Protein AF-A0A2D6PZU2-F1 (afdb_monomer_lite)

Foldseek 3Di:
DVPVVVVCVVLCVLVVVLVVLVVVQCVVCPPPPDRDDDPVSVVSSVVSVVVSVVVVVVVVVVVVVVVVVVVVVVVVVVPD

Structure (mmCIF, N/CA/C/O backbone):
data_AF-A0A2D6PZU2-F1
#
_entry.id   AF-A0A2D6PZU2-F1
#
loop_
_atom_site.group_PDB
_atom_site.id
_atom_site.type_symbol
_atom_site.label_atom_id
_atom_site.label_alt_id
_atom_site.label_comp_id
_atom_site.label_asym_id
_atom_site.label_entity_id
_atom_site.label_seq_id
_atom_site.pdbx_PDB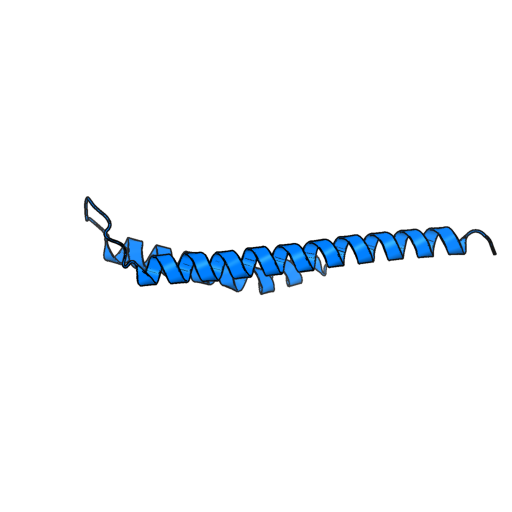_ins_code
_atom_site.Cartn_x
_atom_site.Cartn_y
_atom_site.Cartn_z
_atom_site.occupancy
_atom_site.B_iso_or_equiv
_atom_site.auth_seq_id
_atom_site.auth_comp_id
_atom_site.auth_asym_id
_atom_site.auth_atom_id
_atom_site.pdbx_PDB_model_num
ATOM 1 N N . MET A 1 1 ? 3.975 2.420 -26.432 1.00 44.03 1 MET A N 1
ATOM 2 C CA . MET A 1 1 ? 3.104 2.889 -25.328 1.00 44.03 1 MET A CA 1
ATOM 3 C C . MET A 1 1 ? 2.307 1.775 -24.636 1.00 44.03 1 MET A C 1
ATOM 5 O O . MET A 1 1 ? 1.924 1.982 -23.496 1.00 44.03 1 MET A O 1
ATOM 9 N N . ALA A 1 2 ? 2.113 0.590 -25.236 1.00 46.19 2 ALA A N 1
ATOM 10 C CA . ALA A 1 2 ? 1.317 -0.502 -24.645 1.00 46.19 2 ALA A CA 1
ATOM 11 C C . ALA A 1 2 ? 1.904 -1.179 -23.378 1.00 46.19 2 ALA A C 1
ATOM 13 O O . ALA A 1 2 ? 1.190 -1.910 -22.699 1.00 46.19 2 ALA A O 1
ATOM 14 N N . ASP A 1 3 ? 3.175 -0.937 -23.043 1.00 58.19 3 ASP A N 1
ATOM 15 C CA . ASP A 1 3 ? 3.861 -1.621 -21.932 1.00 58.19 3 ASP A CA 1
ATOM 16 C C . ASP A 1 3 ? 3.634 -0.951 -20.566 1.00 58.19 3 ASP A C 1
ATOM 18 O O . ASP A 1 3 ? 3.461 -1.625 -19.557 1.00 58.19 3 ASP A O 1
ATOM 22 N N . ILE A 1 4 ? 3.536 0.384 -20.530 1.00 56.09 4 ILE A N 1
ATOM 23 C CA . ILE A 1 4 ? 3.345 1.144 -19.281 1.00 56.09 4 ILE A CA 1
ATOM 24 C C . ILE A 1 4 ? 1.990 0.821 -18.642 1.00 56.09 4 ILE A C 1
ATOM 26 O O . ILE A 1 4 ? 1.915 0.676 -17.429 1.00 56.09 4 ILE A O 1
ATOM 30 N N . GLY A 1 5 ? 0.933 0.641 -19.441 1.00 54.28 5 GLY A N 1
ATOM 31 C CA . GLY A 1 5 ? -0.400 0.309 -18.926 1.00 54.28 5 GLY A CA 1
ATOM 32 C C . GLY A 1 5 ? -0.434 -1.032 -18.187 1.00 54.28 5 GLY A C 1
ATOM 33 O O . GLY A 1 5 ? -0.919 -1.098 -17.063 1.00 54.28 5 GLY A O 1
ATOM 34 N N . LYS A 1 6 ? 0.170 -2.083 -18.764 1.00 55.34 6 LYS A N 1
ATOM 35 C CA . LYS A 1 6 ? 0.299 -3.398 -18.103 1.00 55.34 6 LYS A CA 1
ATOM 36 C C . LYS A 1 6 ? 1.263 -3.363 -16.910 1.00 55.34 6 LYS A C 1
ATOM 38 O O . LYS A 1 6 ? 1.108 -4.149 -15.977 1.00 55.34 6 LYS A O 1
ATOM 43 N N . PHE A 1 7 ? 2.246 -2.462 -16.942 1.00 55.59 7 PHE A N 1
ATOM 44 C CA . PHE A 1 7 ? 3.238 -2.273 -15.886 1.00 55.59 7 PHE A CA 1
ATOM 45 C C . PHE A 1 7 ? 2.651 -1.600 -14.639 1.00 55.59 7 PHE A C 1
ATOM 47 O O . PHE A 1 7 ? 2.843 -2.083 -13.524 1.00 55.59 7 PHE A O 1
ATOM 54 N N . VAL A 1 8 ? 1.885 -0.525 -14.838 1.00 57.81 8 VAL A N 1
ATOM 55 C CA . VAL A 1 8 ? 1.161 0.185 -13.778 1.00 57.81 8 VAL A CA 1
ATOM 56 C C . VAL A 1 8 ? 0.161 -0.761 -13.110 1.00 57.81 8 VAL A C 1
ATOM 58 O O . VAL A 1 8 ? 0.131 -0.855 -11.888 1.00 57.81 8 VAL A O 1
ATOM 61 N N . ASP A 1 9 ? -0.580 -1.555 -13.883 1.00 59.03 9 ASP A N 1
ATOM 62 C CA . ASP A 1 9 ? -1.641 -2.400 -13.324 1.00 59.03 9 ASP A CA 1
ATOM 63 C C . ASP A 1 9 ? -1.137 -3.526 -12.401 1.00 59.03 9 ASP A C 1
ATOM 65 O O . ASP A 1 9 ? -1.789 -3.845 -11.406 1.00 59.03 9 ASP A O 1
ATOM 69 N N . ARG A 1 10 ? 0.040 -4.108 -12.689 1.00 63.09 10 ARG A N 1
ATOM 70 C CA . ARG A 1 10 ? 0.654 -5.146 -11.835 1.00 63.09 10 ARG A CA 1
ATOM 71 C C . ARG A 1 10 ? 1.339 -4.567 -10.600 1.00 63.09 10 ARG A C 1
ATOM 73 O O . ARG A 1 10 ? 1.311 -5.197 -9.548 1.00 63.09 10 ARG A O 1
ATOM 80 N N . ARG A 1 11 ? 1.945 -3.380 -10.711 1.00 70.31 11 ARG A N 1
ATOM 81 C CA . ARG A 1 11 ? 2.705 -2.767 -9.607 1.00 70.31 11 ARG A CA 1
ATOM 82 C C . ARG A 1 11 ? 1.862 -1.939 -8.648 1.00 70.31 11 ARG A C 1
ATOM 84 O O . ARG A 1 11 ? 2.328 -1.653 -7.559 1.00 70.31 11 ARG A O 1
ATOM 91 N N . LEU A 1 12 ? 0.615 -1.617 -8.989 1.00 80.38 12 LEU A N 1
ATOM 92 C CA . LEU A 1 12 ? -0.323 -0.983 -8.056 1.00 80.38 12 LEU A CA 1
ATOM 93 C C . LEU A 1 12 ? -0.910 -1.952 -7.018 1.00 80.38 12 LEU A C 1
ATOM 95 O O . LEU A 1 12 ? -1.686 -1.522 -6.169 1.00 80.38 12 LEU A O 1
ATOM 99 N N . HIS A 1 13 ? -0.580 -3.247 -7.062 1.00 82.38 13 HIS A N 1
ATOM 100 C CA . HIS A 1 13 ? -1.140 -4.221 -6.124 1.00 82.38 13 HIS A CA 1
ATOM 101 C C . HIS A 1 13 ? -0.881 -3.877 -4.644 1.00 82.38 13 HIS A C 1
ATOM 103 O O . HIS A 1 13 ? -1.863 -3.854 -3.902 1.00 82.38 13 HIS A O 1
ATOM 109 N N . PRO A 1 14 ? 0.342 -3.505 -4.209 1.00 85.81 14 PRO A N 1
ATOM 110 C CA . PRO A 1 14 ? 0.580 -3.102 -2.822 1.00 85.81 14 PRO A CA 1
ATOM 111 C C . PRO A 1 14 ? -0.233 -1.864 -2.422 1.00 85.81 14 PRO A C 1
ATOM 113 O O . PRO A 1 14 ? -0.787 -1.815 -1.330 1.00 85.81 14 PRO A O 1
ATOM 116 N N . VAL A 1 15 ? -0.396 -0.900 -3.337 1.00 88.19 15 VAL A N 1
ATOM 117 C CA . VAL A 1 15 ? -1.230 0.295 -3.115 1.00 88.19 15 VAL A CA 1
ATOM 118 C C . VAL A 1 15 ? -2.703 -0.090 -2.955 1.00 88.19 15 VAL A C 1
ATOM 120 O O . VAL A 1 15 ? -3.384 0.417 -2.071 1.00 88.19 15 VAL A O 1
ATOM 123 N N . ARG A 1 16 ? -3.208 -1.018 -3.775 1.00 89.06 16 ARG A N 1
ATOM 124 C CA . ARG A 1 16 ? -4.583 -1.533 -3.661 1.00 89.06 16 ARG A CA 1
ATOM 125 C C . ARG A 1 16 ? -4.802 -2.289 -2.348 1.00 89.06 16 ARG A C 1
ATOM 127 O O . ARG A 1 16 ? -5.857 -2.127 -1.745 1.00 89.06 16 ARG A O 1
ATOM 134 N N . VAL A 1 17 ? -3.820 -3.074 -1.901 1.00 88.69 17 VAL A N 1
ATOM 135 C CA . VAL A 1 17 ? -3.860 -3.771 -0.603 1.00 88.69 17 VAL A CA 1
ATOM 136 C C . VAL A 1 17 ? -3.890 -2.759 0.540 1.00 88.69 17 VAL A C 1
ATOM 138 O O . VAL A 1 17 ? -4.794 -2.819 1.365 1.00 88.69 17 VAL A O 1
ATOM 141 N N . ALA A 1 18 ? -2.981 -1.781 0.533 1.00 90.31 18 ALA A N 1
ATOM 142 C CA . ALA A 1 18 ? -2.928 -0.694 1.508 1.00 90.31 18 ALA A CA 1
ATOM 143 C C . ALA A 1 18 ? -4.256 0.081 1.601 1.00 90.31 18 ALA A C 1
ATOM 145 O O . ALA A 1 18 ? -4.773 0.310 2.693 1.00 90.31 18 ALA A O 1
ATOM 146 N N . LEU A 1 19 ? -4.848 0.432 0.453 1.00 92.81 19 LEU A N 1
ATOM 147 C CA . LEU A 1 19 ? -6.154 1.096 0.390 1.00 92.81 19 LEU A CA 1
ATOM 148 C C . LEU A 1 19 ? -7.285 0.216 0.930 1.00 92.81 19 LEU A C 1
ATOM 150 O O . LEU A 1 19 ? -8.155 0.714 1.637 1.00 92.81 19 LEU A O 1
ATOM 154 N N . GLY A 1 20 ? -7.288 -1.078 0.604 1.00 91.88 20 GLY A N 1
ATOM 155 C CA . GLY A 1 20 ? -8.277 -2.023 1.122 1.00 91.88 20 GLY A CA 1
ATOM 156 C C . GLY A 1 20 ? -8.214 -2.145 2.643 1.00 91.88 20 GLY A C 1
ATOM 157 O O . GLY A 1 20 ? -9.250 -2.115 3.300 1.00 91.88 20 GLY A O 1
ATOM 158 N N . LEU A 1 21 ? -7.000 -2.205 3.189 1.00 89.75 21 LEU A N 1
ATOM 159 C CA . LEU A 1 21 ? -6.748 -2.287 4.625 1.00 89.75 21 LEU A CA 1
ATOM 160 C C . LEU A 1 21 ? -7.256 -1.028 5.342 1.00 89.75 21 LEU A C 1
ATOM 162 O O . LEU A 1 21 ? -8.039 -1.129 6.276 1.00 89.75 21 LEU A O 1
ATOM 166 N N . MET A 1 22 ? -6.935 0.161 4.827 1.00 91.69 22 MET A N 1
ATOM 167 C CA . MET A 1 22 ? -7.427 1.420 5.401 1.00 91.69 22 MET A CA 1
ATOM 168 C C . MET A 1 22 ? -8.941 1.601 5.267 1.00 91.69 22 MET A C 1
ATOM 170 O O . MET A 1 22 ? -9.579 2.094 6.192 1.00 91.69 22 MET A O 1
ATOM 174 N N . ASN A 1 23 ? -9.537 1.197 4.142 1.00 92.62 23 ASN A N 1
ATOM 175 C CA . ASN A 1 23 ? -10.991 1.238 3.981 1.00 92.62 23 ASN A CA 1
ATOM 176 C C . ASN A 1 23 ? -11.698 0.302 4.967 1.00 92.62 23 ASN A C 1
ATOM 178 O O . ASN A 1 23 ? -12.768 0.645 5.459 1.00 92.62 23 ASN A O 1
ATOM 182 N N . HIS A 1 24 ? -11.109 -0.861 5.257 1.00 89.88 24 HIS A N 1
ATOM 183 C CA . HIS A 1 24 ? -11.649 -1.780 6.252 1.00 89.88 24 HIS A CA 1
ATOM 184 C C . HIS A 1 24 ? -11.658 -1.148 7.647 1.00 89.88 24 HIS A C 1
ATOM 186 O O . HIS A 1 24 ? -12.707 -1.118 8.282 1.00 89.88 24 HIS A O 1
ATOM 192 N N . GLU A 1 25 ? -10.536 -0.568 8.076 1.00 89.06 25 GLU A N 1
ATOM 193 C CA . GLU A 1 25 ? -10.444 0.125 9.367 1.00 89.06 25 GLU A CA 1
ATOM 194 C C . GLU A 1 25 ? -11.426 1.305 9.468 1.00 89.06 25 GLU A C 1
ATOM 196 O O . GLU A 1 25 ? -12.080 1.497 10.491 1.00 89.06 25 GLU A O 1
ATOM 201 N N . LEU A 1 26 ? -11.592 2.075 8.386 1.00 90.75 26 LEU A N 1
ATOM 202 C CA . LEU A 1 26 ? -12.559 3.176 8.341 1.00 90.75 26 LEU A CA 1
ATOM 203 C C . LEU A 1 26 ? -14.011 2.701 8.466 1.00 90.75 26 LEU A C 1
ATOM 205 O O . LEU A 1 26 ? -14.813 3.376 9.110 1.00 90.75 26 LEU A O 1
ATOM 209 N N . GLU A 1 27 ? -14.361 1.564 7.860 1.00 91.81 27 GLU A N 1
ATOM 210 C CA . GLU A 1 27 ? -15.709 1.003 7.985 1.00 91.81 27 GLU A CA 1
ATOM 211 C C . GLU A 1 27 ? -15.953 0.434 9.389 1.00 91.81 27 GLU A C 1
ATOM 213 O O . GLU A 1 27 ? -17.059 0.563 9.909 1.00 91.81 27 GLU A O 1
ATOM 218 N N . LEU A 1 28 ? -14.931 -0.144 10.032 1.00 88.88 28 LEU A N 1
ATOM 219 C CA . LEU A 1 28 ? -15.028 -0.603 11.421 1.00 88.88 28 LEU A CA 1
ATOM 220 C C . LEU A 1 28 ? -15.270 0.560 12.393 1.00 88.88 28 LEU A C 1
ATOM 222 O O . LEU A 1 28 ? -16.102 0.432 13.287 1.00 88.88 28 LEU A O 1
ATOM 226 N N . SER A 1 29 ? -14.624 1.707 12.174 1.00 90.19 29 SER A N 1
ATOM 227 C CA . SER A 1 29 ? -14.821 2.925 12.978 1.00 90.19 29 SER A CA 1
ATOM 228 C C . SER A 1 29 ? -15.988 3.806 12.512 1.00 90.19 29 SER A C 1
ATOM 230 O O . SER A 1 29 ? -16.076 4.995 12.844 1.00 90.19 29 SER A O 1
ATOM 232 N N . ARG A 1 30 ? -16.915 3.269 11.715 1.00 90.56 30 ARG A N 1
ATOM 233 C CA . ARG A 1 30 ? -18.009 4.062 11.156 1.00 90.56 30 ARG A CA 1
ATOM 234 C C . ARG A 1 30 ? -18.947 4.580 12.249 1.00 90.56 30 ARG A C 1
ATOM 236 O O . ARG A 1 30 ? -19.614 3.821 12.943 1.00 90.56 30 ARG A O 1
ATOM 243 N N . GLY A 1 31 ? -19.074 5.906 12.320 1.00 89.25 31 GLY A N 1
ATOM 244 C CA . GLY A 1 31 ? -19.923 6.591 13.302 1.00 89.25 31 GLY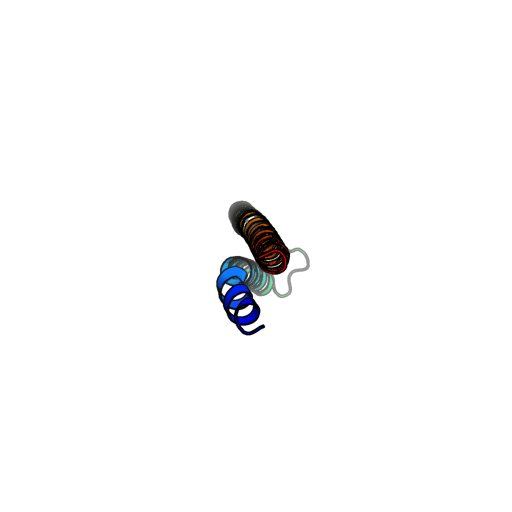 A CA 1
ATOM 245 C C . GLY A 1 31 ? -19.210 6.924 14.614 1.00 89.25 31 GLY A C 1
ATOM 246 O O . GLY A 1 31 ? -19.809 7.563 15.479 1.00 89.25 31 GLY A O 1
ATOM 247 N N . GLU A 1 32 ? -17.938 6.551 14.747 1.00 91.06 32 GLU A N 1
ATOM 248 C CA . GLU A 1 32 ? -17.092 6.960 15.862 1.00 91.06 32 GLU A CA 1
ATOM 249 C C . GLU A 1 32 ? -16.541 8.374 15.626 1.00 91.06 32 GLU A C 1
ATOM 251 O O . GLU A 1 32 ? -16.242 8.776 14.500 1.00 91.06 32 GLU A O 1
ATOM 256 N N . SER A 1 33 ? -16.397 9.157 16.697 1.00 88.06 33 SER A N 1
ATOM 257 C CA . SER A 1 33 ? -15.757 10.480 16.640 1.00 88.06 33 SER A CA 1
ATOM 258 C C . SER A 1 33 ? -14.229 10.405 16.675 1.00 88.06 33 SER A C 1
ATOM 260 O O . SER A 1 33 ? -13.554 11.384 16.354 1.00 88.06 33 SER A O 1
ATOM 262 N N . VAL A 1 34 ? -13.686 9.251 17.072 1.00 87.06 34 VAL A N 1
ATOM 263 C CA . VAL A 1 34 ? -12.255 8.971 17.183 1.00 87.06 34 VAL A CA 1
ATOM 264 C C . VAL A 1 34 ? -11.995 7.607 16.561 1.00 87.06 34 VAL A C 1
ATOM 266 O O . VAL A 1 34 ? -12.582 6.622 16.988 1.00 87.06 34 VAL A O 1
ATOM 269 N N . ILE A 1 35 ? -11.099 7.561 15.576 1.00 86.56 35 ILE A N 1
ATOM 270 C CA . ILE A 1 35 ? -10.675 6.319 14.925 1.00 86.56 35 ILE A CA 1
ATOM 271 C C . ILE A 1 35 ? -9.466 5.781 15.685 1.00 86.56 35 ILE A C 1
ATOM 273 O O . ILE A 1 3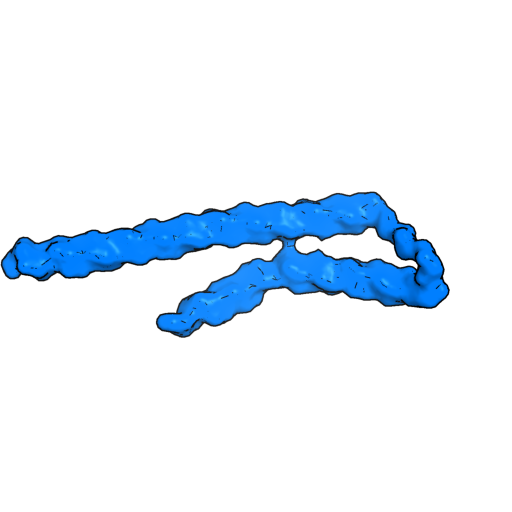5 ? -8.459 6.481 15.832 1.00 86.56 35 ILE A O 1
ATOM 277 N N . THR A 1 36 ? -9.556 4.537 16.145 1.00 87.44 36 THR A N 1
ATOM 278 C CA . THR A 1 36 ? -8.460 3.865 16.847 1.00 87.44 36 THR A CA 1
ATOM 279 C C . THR A 1 36 ? -7.884 2.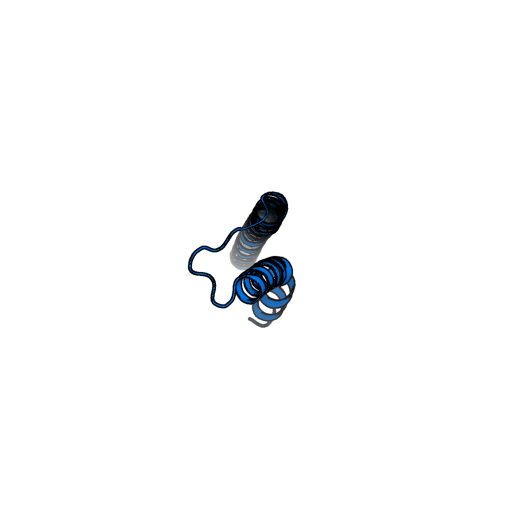800 15.927 1.00 87.44 36 THR A C 1
ATOM 281 O O . THR A 1 36 ? -8.556 1.824 15.630 1.00 87.44 36 THR A O 1
ATOM 284 N N . LEU A 1 37 ? -6.649 2.992 15.463 1.00 88.06 37 LEU A N 1
ATOM 285 C CA . LEU A 1 37 ? -5.983 2.043 14.568 1.00 88.06 37 LEU A CA 1
ATOM 286 C C . LEU A 1 37 ? -5.048 1.127 15.352 1.00 88.06 37 LEU A C 1
ATOM 288 O O . LEU A 1 37 ? -4.250 1.602 16.168 1.00 88.06 37 LEU A O 1
ATOM 292 N N . ASP A 1 38 ? -5.101 -0.172 15.058 1.00 90.38 38 ASP A N 1
ATOM 293 C CA . ASP A 1 38 ? -4.126 -1.122 15.585 1.00 90.38 38 ASP A CA 1
ATOM 294 C C . ASP A 1 38 ? -2.717 -0.753 15.084 1.00 90.38 38 ASP A C 1
ATOM 296 O O . ASP A 1 38 ? -2.472 -0.487 13.903 1.00 90.38 38 ASP A O 1
ATOM 300 N N . ARG A 1 39 ? -1.755 -0.741 16.006 1.00 93.38 39 ARG A N 1
ATOM 301 C CA . ARG A 1 39 ? -0.353 -0.456 15.710 1.00 93.38 39 ARG A CA 1
ATOM 302 C C . ARG A 1 39 ? 0.234 -1.431 14.686 1.00 93.38 39 ARG A C 1
ATOM 304 O O . ARG A 1 39 ? 1.059 -1.010 13.875 1.00 93.38 39 ARG A O 1
ATOM 311 N N . GLU A 1 40 ? -0.149 -2.704 14.724 1.00 93.00 40 GLU A N 1
ATOM 312 C CA . GLU A 1 40 ? 0.327 -3.713 13.773 1.00 93.00 40 GLU A CA 1
ATOM 313 C C . GLU A 1 40 ? -0.271 -3.496 12.379 1.00 93.00 40 GLU A C 1
ATOM 315 O O . GLU A 1 40 ? 0.436 -3.634 11.382 1.00 93.00 40 GLU A O 1
ATOM 320 N N . VAL A 1 41 ? -1.525 -3.039 12.300 1.00 89.31 41 VAL A N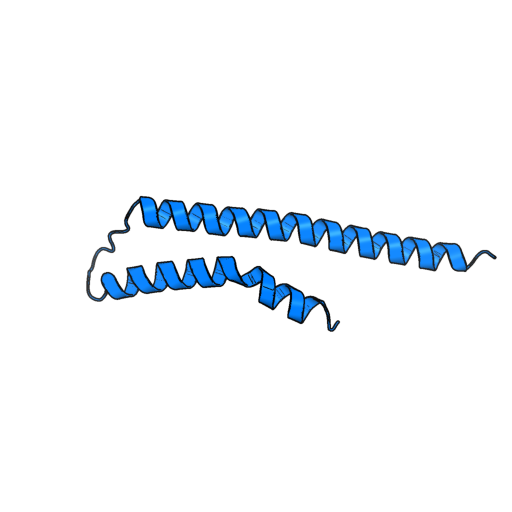 1
ATOM 321 C CA . VAL A 1 41 ? -2.159 -2.614 11.042 1.00 89.31 41 VAL A CA 1
ATOM 322 C C . VAL A 1 41 ? -1.398 -1.439 10.425 1.00 89.31 41 VAL A C 1
ATOM 324 O O . VAL A 1 41 ? -1.016 -1.485 9.254 1.00 89.31 41 VAL A O 1
ATOM 327 N N . VAL A 1 42 ? -1.086 -0.415 11.225 1.00 93.00 42 VAL A N 1
ATOM 328 C CA . VAL A 1 42 ? -0.302 0.744 10.766 1.00 93.00 42 VAL A CA 1
ATOM 329 C C . VAL A 1 42 ? 1.111 0.332 10.344 1.00 93.00 42 VAL A C 1
ATOM 331 O O . VAL A 1 42 ? 1.612 0.811 9.326 1.00 93.00 42 VAL A O 1
ATOM 334 N N . ARG A 1 43 ? 1.762 -0.576 11.080 1.00 94.56 43 ARG A N 1
ATOM 335 C CA . ARG A 1 43 ? 3.082 -1.103 10.702 1.00 94.56 43 ARG A CA 1
ATOM 336 C C . ARG A 1 43 ? 3.023 -1.834 9.362 1.00 94.56 43 ARG A C 1
ATOM 338 O O . ARG A 1 43 ? 3.822 -1.530 8.480 1.00 94.56 43 ARG A O 1
ATOM 345 N N . SER A 1 44 ? 2.058 -2.733 9.192 1.00 91.50 44 SER A N 1
ATOM 346 C CA . SER A 1 44 ? 1.875 -3.496 7.955 1.00 91.50 44 SER A CA 1
ATOM 347 C C . SER A 1 44 ? 1.613 -2.583 6.752 1.00 91.50 44 SER A C 1
ATOM 349 O O . SER A 1 44 ? 2.169 -2.792 5.669 1.00 91.50 44 SER A O 1
ATOM 351 N N . LEU A 1 45 ? 0.838 -1.511 6.947 1.00 93.38 45 LEU A N 1
ATOM 352 C CA . LEU A 1 45 ? 0.622 -0.478 5.935 1.00 93.38 45 LEU A CA 1
ATOM 353 C C . LEU A 1 45 ? 1.936 0.206 5.528 1.00 93.38 45 LEU A C 1
ATOM 355 O O . LEU A 1 45 ? 2.218 0.340 4.337 1.00 93.38 45 LEU A O 1
ATOM 359 N N . ILE A 1 46 ? 2.744 0.627 6.506 1.00 94.50 46 ILE A N 1
ATOM 360 C CA . ILE A 1 46 ? 4.035 1.289 6.265 1.00 94.50 46 ILE A CA 1
ATOM 361 C C . ILE A 1 46 ? 4.988 0.363 5.505 1.00 94.50 46 ILE A C 1
ATOM 363 O O . ILE A 1 46 ? 5.605 0.791 4.528 1.00 94.50 46 ILE A O 1
ATOM 367 N N . GLU A 1 47 ? 5.093 -0.900 5.912 1.00 93.56 47 GLU A N 1
ATOM 368 C CA . GLU A 1 47 ? 5.935 -1.900 5.246 1.00 93.56 47 GLU A CA 1
ATOM 369 C C . GLU A 1 47 ? 5.488 -2.130 3.797 1.00 93.56 47 GLU A C 1
ATOM 371 O O . GLU A 1 47 ? 6.299 -2.045 2.874 1.00 93.56 47 GLU A O 1
ATOM 376 N N . THR A 1 48 ? 4.184 -2.311 3.574 1.00 90.69 48 THR A N 1
ATOM 377 C CA . THR A 1 48 ? 3.601 -2.508 2.236 1.00 90.69 48 THR A CA 1
ATOM 378 C C . THR A 1 48 ? 3.882 -1.322 1.310 1.00 90.69 48 THR A C 1
ATOM 380 O O . THR A 1 48 ? 4.243 -1.501 0.144 1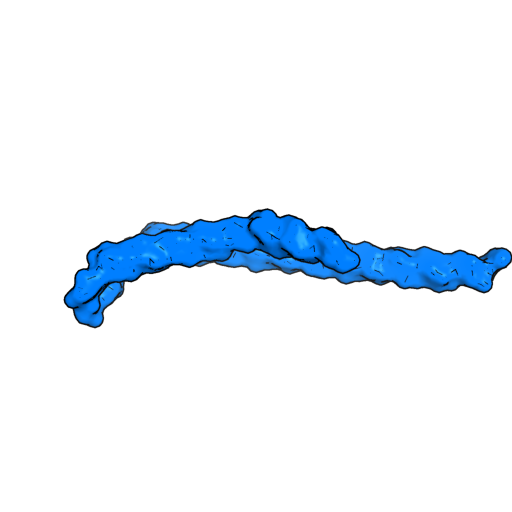.00 90.69 48 THR A O 1
ATOM 383 N N . MET A 1 49 ? 3.754 -0.096 1.823 1.00 92.44 49 MET A N 1
ATOM 384 C CA . MET A 1 49 ? 4.040 1.118 1.054 1.00 92.44 49 MET A CA 1
ATOM 385 C C . MET A 1 49 ? 5.539 1.312 0.803 1.00 92.44 49 MET A C 1
ATOM 387 O O . MET A 1 49 ? 5.918 1.782 -0.268 1.00 92.44 49 MET A O 1
ATOM 391 N N . SER A 1 50 ? 6.392 0.917 1.749 1.00 91.56 50 SER A N 1
ATOM 392 C CA . SER A 1 50 ? 7.850 0.992 1.597 1.00 91.56 50 SER A CA 1
ATOM 393 C C . SER A 1 50 ? 8.341 0.052 0.495 1.00 91.56 50 SER A C 1
ATOM 395 O O . SER A 1 50 ? 9.099 0.476 -0.375 1.00 91.56 50 SER A O 1
ATOM 397 N N . LEU A 1 51 ? 7.821 -1.182 0.464 1.00 87.56 51 LEU A N 1
ATOM 398 C CA . LEU A 1 51 ? 8.096 -2.148 -0.603 1.00 87.56 51 LEU A CA 1
ATOM 399 C C . LEU A 1 51 ? 7.676 -1.610 -1.975 1.00 87.56 51 LEU A C 1
ATOM 401 O O . LEU A 1 51 ? 8.425 -1.722 -2.941 1.00 87.56 51 LEU A O 1
ATOM 405 N N . PHE A 1 52 ? 6.508 -0.966 -2.062 1.00 88.00 52 PHE A N 1
ATOM 406 C CA . PHE A 1 52 ? 6.059 -0.341 -3.306 1.00 88.00 52 PHE A CA 1
ATOM 407 C C . PHE A 1 52 ? 7.004 0.763 -3.796 1.00 88.00 52 PHE A C 1
ATOM 409 O O . PHE A 1 52 ? 7.287 0.834 -4.994 1.00 88.00 52 PHE A O 1
ATOM 416 N N . VAL A 1 53 ? 7.483 1.626 -2.894 1.00 87.75 53 VAL A N 1
ATOM 417 C CA . VAL A 1 53 ? 8.424 2.702 -3.242 1.00 87.75 53 VAL A CA 1
ATOM 418 C C . VAL A 1 53 ? 9.727 2.116 -3.777 1.00 87.75 53 VAL A C 1
ATOM 420 O O . VAL A 1 53 ? 10.174 2.527 -4.848 1.00 87.75 53 VAL A O 1
ATOM 423 N N . GLU A 1 54 ? 10.295 1.123 -3.092 1.00 87.50 54 GLU A N 1
ATOM 424 C CA . GLU A 1 54 ? 11.517 0.441 -3.532 1.00 87.50 54 GLU A CA 1
ATOM 425 C C . GLU A 1 54 ? 11.340 -0.178 -4.927 1.00 87.50 54 GLU A C 1
ATOM 427 O O . GLU A 1 54 ? 12.126 0.078 -5.847 1.00 87.50 54 GLU A O 1
ATOM 432 N N . ASP A 1 55 ? 10.243 -0.908 -5.127 1.00 83.50 55 ASP A N 1
ATOM 433 C CA . ASP A 1 55 ? 9.896 -1.514 -6.407 1.00 83.50 55 ASP A CA 1
ATOM 434 C C . ASP A 1 55 ? 9.761 -0.479 -7.531 1.00 83.50 55 ASP A C 1
ATOM 436 O O . ASP A 1 55 ? 10.212 -0.687 -8.670 1.00 83.50 55 ASP A O 1
ATOM 440 N N . PHE A 1 56 ? 9.111 0.643 -7.230 1.00 83.56 56 PHE A N 1
ATOM 441 C CA . PHE A 1 56 ? 8.917 1.726 -8.178 1.00 83.56 56 PHE A CA 1
ATOM 442 C C . PHE A 1 56 ? 10.250 2.375 -8.560 1.00 83.56 56 PHE A C 1
ATOM 444 O O . PHE A 1 56 ? 10.504 2.598 -9.746 1.00 83.56 56 PHE A O 1
ATOM 451 N N . GLU A 1 57 ? 11.130 2.630 -7.594 1.00 84.62 57 GLU A N 1
ATOM 452 C CA . GLU A 1 57 ? 12.440 3.222 -7.846 1.00 84.62 57 GLU A CA 1
ATOM 453 C C . GLU A 1 57 ? 13.335 2.332 -8.709 1.00 84.62 57 GLU A C 1
ATOM 455 O O . GLU A 1 57 ? 13.913 2.815 -9.687 1.00 84.62 57 GLU A O 1
ATOM 460 N N . VAL A 1 58 ? 13.437 1.039 -8.384 1.00 85.00 58 VAL A N 1
ATOM 461 C CA . VAL A 1 58 ? 14.227 0.068 -9.164 1.00 85.00 58 VAL A CA 1
ATOM 462 C C . VAL A 1 58 ? 13.734 0.024 -10.609 1.00 85.00 58 VAL A C 1
ATOM 464 O O . VAL A 1 58 ? 14.516 0.094 -11.561 1.00 85.00 58 VAL A O 1
ATOM 467 N N . SER A 1 59 ? 12.418 -0.012 -10.786 1.00 76.88 59 SER A N 1
ATOM 468 C CA . SER A 1 59 ? 11.792 -0.042 -12.106 1.00 76.88 59 SER A CA 1
ATOM 469 C C . SER A 1 59 ? 12.013 1.223 -12.911 1.00 76.88 59 SER A C 1
ATOM 471 O O . SER A 1 59 ? 12.298 1.166 -14.108 1.00 76.88 59 SER A O 1
ATOM 473 N N . ASN A 1 60 ? 11.867 2.378 -12.267 1.00 80.06 60 ASN A N 1
ATOM 474 C CA . ASN A 1 60 ? 12.015 3.663 -12.927 1.00 80.06 60 ASN A CA 1
ATOM 475 C C . ASN A 1 60 ? 13.474 3.892 -13.358 1.00 80.06 60 ASN A C 1
ATOM 477 O O . ASN A 1 60 ? 13.716 4.408 -14.450 1.00 80.06 60 ASN A O 1
ATOM 481 N N . ARG A 1 61 ? 14.449 3.435 -12.555 1.00 82.75 61 ARG A N 1
ATOM 482 C CA . ARG A 1 61 ? 15.869 3.387 -12.952 1.00 82.75 61 ARG A CA 1
ATOM 483 C C . ARG A 1 61 ? 16.069 2.495 -14.179 1.00 82.75 61 ARG A C 1
ATOM 485 O O . ARG A 1 61 ? 16.584 2.968 -15.188 1.00 82.75 61 ARG A O 1
ATOM 492 N N . ALA A 1 62 ? 15.558 1.262 -14.157 1.00 80.38 62 ALA A N 1
ATOM 493 C CA . ALA A 1 62 ? 15.672 0.337 -15.288 1.00 80.38 62 ALA A CA 1
ATOM 494 C C . ALA A 1 62 ? 15.036 0.884 -16.584 1.00 80.38 62 ALA A C 1
ATOM 496 O O . ALA A 1 62 ? 15.561 0.679 -17.682 1.00 80.38 62 ALA A O 1
ATOM 497 N N . LEU A 1 63 ? 13.915 1.608 -16.476 1.00 79.19 63 LEU A N 1
ATOM 498 C CA . LEU A 1 63 ? 13.271 2.262 -17.615 1.00 79.19 63 LEU A CA 1
ATOM 499 C C . LEU A 1 63 ? 14.166 3.354 -18.217 1.00 79.19 63 LEU A C 1
ATOM 501 O O . LEU A 1 63 ? 14.311 3.409 -19.441 1.00 79.19 63 LEU A O 1
ATOM 505 N N . ARG A 1 64 ? 14.774 4.199 -17.374 1.00 79.69 64 ARG A N 1
ATOM 506 C CA . ARG A 1 64 ? 15.704 5.255 -17.805 1.00 79.69 64 ARG A CA 1
ATOM 507 C C . ARG A 1 64 ? 16.934 4.668 -18.491 1.00 79.69 64 ARG A C 1
ATOM 509 O O . ARG A 1 64 ? 17.251 5.087 -19.603 1.00 79.69 64 ARG A O 1
ATOM 516 N N . ASP A 1 65 ? 17.546 3.643 -17.903 1.00 83.88 65 ASP A N 1
ATOM 517 C CA . ASP A 1 65 ? 18.727 2.982 -18.470 1.00 83.88 65 ASP A CA 1
ATOM 518 C C . ASP A 1 65 ? 18.426 2.363 -19.841 1.00 83.88 65 ASP A C 1
ATOM 520 O O . ASP A 1 65 ? 19.202 2.492 -20.791 1.00 83.88 65 ASP A O 1
ATOM 524 N N . ASN A 1 66 ? 17.261 1.722 -19.983 1.00 82.00 66 ASN A N 1
ATOM 525 C CA . ASN A 1 66 ? 16.826 1.152 -21.257 1.00 82.00 66 ASN A CA 1
ATOM 526 C C . ASN A 1 66 ? 16.544 2.219 -22.319 1.00 82.00 66 ASN A C 1
ATOM 528 O O . ASN A 1 66 ? 16.830 1.994 -23.496 1.00 82.00 66 ASN A O 1
ATOM 532 N N . GLN A 1 67 ? 15.997 3.376 -21.939 1.00 82.31 67 GLN A N 1
ATOM 533 C CA . GLN A 1 67 ? 15.838 4.498 -22.865 1.00 82.31 67 GLN A CA 1
ATOM 534 C C . GLN A 1 67 ? 17.206 5.008 -23.324 1.00 82.31 67 GLN A C 1
ATOM 536 O O . GLN A 1 67 ? 17.434 5.129 -24.526 1.00 82.31 67 GLN A O 1
ATOM 541 N N . GLN A 1 68 ? 18.144 5.208 -22.398 1.00 81.00 68 GLN A N 1
ATOM 542 C CA . GLN A 1 68 ? 19.489 5.697 -22.702 1.00 81.00 68 GLN A CA 1
ATOM 543 C C . GLN A 1 68 ? 20.260 4.744 -23.631 1.00 81.00 68 GLN A C 1
ATOM 545 O O . GLN A 1 68 ? 20.850 5.188 -24.616 1.00 81.00 68 GLN A O 1
ATOM 550 N N . LYS A 1 69 ? 20.168 3.426 -23.400 1.00 82.06 69 LYS A N 1
ATOM 551 C CA . LYS A 1 69 ? 20.731 2.396 -24.293 1.00 82.06 69 LYS A CA 1
ATOM 552 C C . LYS A 1 69 ? 20.132 2.444 -25.701 1.00 82.06 69 LYS A C 1
ATOM 554 O O . LYS A 1 69 ? 20.875 2.356 -26.677 1.00 82.06 69 LYS A O 1
ATOM 559 N N . LYS A 1 70 ? 18.810 2.621 -25.823 1.00 80.50 70 LYS A N 1
ATOM 560 C CA . LYS A 1 70 ? 18.137 2.754 -27.129 1.00 80.50 70 LYS A CA 1
ATOM 561 C C . LYS A 1 70 ? 18.586 4.009 -27.880 1.00 80.50 70 LYS A C 1
ATOM 563 O O . LYS A 1 70 ? 18.835 3.933 -29.080 1.00 80.50 70 LYS A O 1
ATOM 568 N N . PHE A 1 71 ? 18.738 5.138 -27.183 1.00 76.75 71 PHE A N 1
ATOM 569 C CA . PHE A 1 71 ? 19.263 6.370 -27.779 1.00 76.75 71 PHE A CA 1
ATOM 570 C C . PHE A 1 71 ? 20.723 6.217 -28.227 1.00 76.75 71 PHE A C 1
ATOM 572 O O . PHE A 1 71 ? 21.061 6.629 -29.336 1.00 76.75 71 PHE A O 1
ATOM 579 N N . ALA A 1 72 ? 21.576 5.574 -27.425 1.00 78.25 72 ALA A N 1
ATOM 580 C CA . ALA A 1 72 ? 22.968 5.312 -27.789 1.00 78.25 72 ALA A CA 1
ATOM 581 C C . ALA A 1 72 ? 23.091 4.396 -29.023 1.00 78.25 72 ALA A C 1
ATOM 583 O O . ALA A 1 72 ? 23.844 4.710 -29.942 1.00 78.25 72 ALA A O 1
ATOM 584 N N . GLN A 1 73 ? 22.305 3.314 -29.098 1.00 75.56 73 GLN A N 1
ATOM 585 C CA . GLN A 1 73 ? 22.285 2.426 -30.270 1.00 75.56 73 GLN A CA 1
ATOM 586 C C . GLN A 1 73 ? 21.802 3.144 -31.537 1.00 75.56 73 GLN A C 1
ATOM 588 O O . GLN A 1 73 ? 22.443 3.041 -32.578 1.00 75.56 73 GLN A O 1
ATOM 593 N N . ALA A 1 74 ? 20.728 3.934 -31.444 1.00 71.88 74 ALA A N 1
ATOM 594 C CA . ALA A 1 74 ? 20.215 4.706 -32.579 1.00 71.88 74 ALA A CA 1
ATOM 595 C C . ALA A 1 74 ? 21.203 5.779 -33.079 1.00 71.88 74 ALA A C 1
ATOM 597 O O . ALA A 1 74 ? 21.187 6.135 -34.257 1.00 71.88 74 ALA A O 1
ATOM 598 N N . SER A 1 75 ? 22.067 6.284 -32.194 1.00 69.31 75 SER A N 1
ATOM 599 C CA . SER A 1 75 ? 23.094 7.283 -32.519 1.00 69.31 75 SER A CA 1
ATOM 600 C C . SER A 1 75 ? 24.350 6.655 -33.134 1.00 69.31 75 SER A C 1
ATOM 602 O O . SER A 1 75 ? 24.980 7.267 -33.992 1.00 69.31 75 SER A O 1
ATOM 604 N N . GLY A 1 76 ? 24.695 5.424 -32.737 1.00 60.72 76 GLY A N 1
ATOM 605 C CA . GLY A 1 76 ? 25.836 4.675 -33.274 1.00 60.72 76 GLY A CA 1
ATOM 606 C C . GLY A 1 76 ? 25.612 4.095 -34.676 1.00 60.72 76 GLY A C 1
ATOM 607 O O . GLY A 1 76 ? 26.567 3.931 -35.423 1.00 60.72 76 GLY A O 1
ATOM 608 N N . SER A 1 77 ? 24.364 3.837 -35.081 1.00 57.25 77 SER A N 1
ATOM 609 C CA . SER A 1 77 ? 24.049 3.266 -36.404 1.00 57.25 77 SER A CA 1
ATOM 610 C C . SER A 1 77 ? 24.084 4.261 -37.576 1.00 57.25 77 SER A C 1
ATOM 612 O O . SER A 1 77 ? 23.832 3.856 -38.705 1.00 57.25 77 SER A O 1
ATOM 614 N N . LYS A 1 78 ? 24.363 5.553 -37.345 1.00 54.41 78 LYS A N 1
ATOM 615 C CA . LYS A 1 78 ? 24.451 6.579 -38.409 1.00 54.41 78 LYS A CA 1
ATOM 616 C C . LYS A 1 78 ? 25.871 6.853 -38.921 1.00 54.41 78 LYS A C 1
ATOM 618 O O . LYS A 1 78 ? 26.024 7.664 -39.829 1.00 54.41 78 LYS A O 1
ATOM 623 N N . VAL A 1 79 ? 26.889 6.203 -38.358 1.00 52.56 79 VAL A N 1
ATOM 624 C CA . VAL A 1 79 ? 28.286 6.320 -38.802 1.00 52.56 79 VAL A CA 1
ATOM 625 C C . VAL A 1 79 ? 28.781 4.923 -39.173 1.00 52.56 79 VAL A C 1
ATOM 627 O O . VAL A 1 79 ? 29.457 4.260 -38.392 1.00 52.56 79 VAL A O 1
ATOM 630 N N . GLY A 1 80 ? 28.352 4.445 -40.338 1.00 44.75 80 GLY A N 1
ATOM 631 C CA . GLY A 1 80 ? 28.724 3.160 -40.925 1.00 44.75 80 GLY A CA 1
ATOM 632 C C . GLY A 1 80 ? 28.372 3.152 -42.398 1.00 44.75 80 GLY A C 1
ATOM 633 O O . GLY A 1 80 ? 27.215 3.519 -42.699 1.00 44.75 80 GLY A O 1
#

Sequence (80 aa):
MADIGKFVDRRLHPVRVALGLMNHELELSRGESVITLDREVVRSLIETMSLFVEDFEVSNRALRDNQQKKFAQASGSKVG

Secondary structure (DSSP, 8-state):
-HHHHHHHHHHTHHHHHHHHHHHHHHHHTTT-SS----HHHHHHHHHHHHHHHHHHHHHHHHHHHHHHHHHHHHHHTT--

pLDDT: mean 80.41, std 13.73, range [44.03, 94.56]

Radius of gyration: 20.42 Å; chains: 1; bounding box: 49×16×58 Å